Protein 5VIX (pdb70)

Solvent-accessible surface area: 8944 Å² total; per-residue (Å²): 229,131,99,97,8,76,0,52,2,72,28,145,138,50,58,77,27,45,7,94,1,68,7,58,22,47,0,105,57,0,15,45,60,0,72,120,119,85,56,28,49,42,108,56,0,24,0,37,47,84,67,81,46,8,7,58,65,35,27,0,57,89,42,122,6,124,140,103,20,58,0,101,3,22,85,81,166,85,79,50,34,34,0,47,0,76,14,128,127,48,101,44,0,30,7,55,16,56,58,105,23,47,0,73,60,0,24,45,60,0,69,88,40,42,56,33,53,46,134,57,11,112,0,28,45,91,74,125,76,2,84,88,51,137,30,0,57,87,42,104,0,109,65,116,20,62,0,86,1,41,77,205,183,128

Nearest PDB structures (foldseek):
  4ksl-assembly11_V  TM=4.947E-01  e=2.768E-26  Homo sapiens
  7eb9-assembly1_A  TM=5.056E-01  e=4.222E-26  Homo sapiens
  2y5b-assembly2_F  TM=5.139E-01  e=1.044E-25  Homo sapiens
  5h07-assembly1_A  TM=5.067E-01  e=6.776E-25  Homo sapiens
  5oe7-assembly1_B  TM=4.978E-01  e=1.034E-24  Homo sapiens

Sequence (154 aa):
HHHHMQQIFVKTLTTGGKKTITLEVESNDTIEENNVKSSSKIQDKEGIPPDQQRLIFAGKQLEEDGRTLSSDYNIQKESTLHLVVLRLLRGGMQIFVKTLLTGKTITLEVESNDTIENVKSSKIQDKEGIPPDQQRLIFAGKQLEDGRTLSDYNIQKESTLHLVLRLR

Foldseek 3Di:
DKDWAKEWEDEPPDDIDIDIDIQFDFLLVVLVVCCVVVVDDSVFKWKADPRATGDRGGGNVVVVNHHHYYIYIYTDDPDQAWEWEAEPVGDIDIDRDDQFAFPLVVLVRCCVHPVDHSVFKWKAAPRDTGDGPGGNVVVPNTGHHYIYIYGDDD

B-factor: mean 31.33, std 12.35, range [12.62, 86.72]

Secondary structure (DSSP, 8-state):
---EEEEEEEETTS-EEEEEEETT-BHHHHHHHHHHHH---GGGEEEEETTEEPPTTSBTGGGT--TT-EEEEEE--TT--EEEEEETTS-EEEEE--TT-BHHHHHHHHHHHH---GGGEEEEETTEE--TT-BGGGGT--TT-EEEEEE---

Structure (mmCIF, N/CA/C/O backbone):
data_5VIX
#
_entry.id   5VIX
#
_cell.length_a   34.020
_cell.length_b   67.710
_cell.length_c   35.830
_cell.angle_alpha   90.000
_cell.angle_beta   114.490
_cell.angle_gamma   90.000
#
_symmetry.space_group_name_H-M   'P 1 21 1'
#
loop_
_entity.id
_entity.type
_entity.pdbx_description
1 polymer Polyubiquitin
2 non-polymer 'NITRATE ION'
3 water water
#
loop_
_atom_site.group_PDB
_atom_site.id
_atom_site.type_symbol
_atom_site.label_atom_id
_atom_site.label_alt_id
_atom_site.label_comp_id
_atom_site.label_asym_id
_atom_site.label_entity_id
_atom_site.label_seq_id
_atom_site.pdbx_PDB_ins_code
_atom_site.Cartn_x
_atom_site.Cartn_y
_atom_site.Cartn_z
_atom_site.occupancy
_atom_site.B_iso_or_equiv
_atom_site.auth_seq_id
_atom_site.auth_comp_id
_atom_site.auth_asym_id
_atom_site.auth_atom_id
_atom_site.pdbx_PDB_model_num
ATOM 1 N N . HIS A 1 5 ? 17.307 -7.072 -4.321 1.00 71.29 -3 HIS A N 1
ATOM 2 C CA . HIS A 1 5 ? 16.612 -8.310 -3.985 1.00 67.54 -3 HIS A CA 1
ATOM 3 C C . HIS A 1 5 ? 15.486 -8.062 -2.983 1.00 61.19 -3 HIS A C 1
ATOM 4 O O . HIS A 1 5 ? 15.589 -7.189 -2.113 1.00 59.43 -3 HIS A O 1
ATOM 11 N N . HIS A 1 6 ? 14.413 -8.838 -3.116 1.00 51.80 -2 HIS A N 1
ATOM 12 C CA . HIS A 1 6 ? 13.290 -8.731 -2.199 1.00 48.71 -2 HIS A CA 1
ATOM 13 C C . HIS A 1 6 ? 13.690 -9.218 -0.816 1.00 41.49 -2 HIS A C 1
ATOM 14 O O . HIS A 1 6 ? 14.475 -10.157 -0.664 1.00 43.96 -2 HIS A O 1
ATOM 21 N N . HIS A 1 7 ? 13.124 -8.585 0.205 1.00 34.86 -1 HIS A N 1
ATOM 22 C CA . HIS A 1 7 ? 13.447 -8.972 1.567 1.00 37.48 -1 HIS A CA 1
ATOM 23 C C . HIS A 1 7 ? 12.234 -8.767 2.455 1.00 33.38 -1 HIS A C 1
ATOM 24 O O . HIS A 1 7 ? 11.327 -7.993 2.139 1.00 33.27 -1 HIS A O 1
ATOM 31 N N . HIS A 1 8 ? 12.232 -9.471 3.581 1.00 30.79 0 HIS A N 1
ATOM 32 C CA . HIS A 1 8 ? 11.164 -9.305 4.549 1.00 28.13 0 HIS A CA 1
ATOM 33 C C . HIS A 1 8 ? 11.391 -8.050 5.381 1.00 33.20 0 HIS A C 1
ATOM 34 O O . HIS A 1 8 ? 12.532 -7.653 5.646 1.00 38.07 0 HIS A O 1
ATOM 41 N N . MET A 1 9 ? 10.295 -7.425 5.806 1.00 29.01 1 MET A N 1
ATOM 42 C CA . MET A 1 9 ? 10.434 -6.321 6.747 1.00 28.75 1 MET A CA 1
ATOM 43 C C . MET A 1 9 ? 9.135 -6.116 7.512 1.00 24.11 1 MET A C 1
ATOM 44 O O . MET A 1 9 ? 8.076 -6.635 7.153 1.00 29.88 1 MET A O 1
ATOM 49 N N . GLN A 1 10 ? 9.250 -5.368 8.600 1.00 26.08 2 GLN A N 1
ATOM 50 C CA A GLN A 1 10 ? 8.129 -4.904 9.411 0.38 25.37 2 GLN A CA 1
ATOM 51 C CA B GLN A 1 10 ? 8.089 -4.926 9.351 0.62 23.97 2 GLN A CA 1
ATOM 52 C C . GLN A 1 10 ? 7.800 -3.470 9.027 1.00 24.98 2 GLN A C 1
ATOM 53 O O . GLN A 1 10 ? 8.709 -2.643 8.953 1.00 25.80 2 GLN A O 1
ATOM 64 N N . ILE A 1 11 ? 6.517 -3.161 8.827 1.00 22.00 3 ILE A N 1
ATOM 65 C CA . ILE A 1 11 ? 6.112 -1.770 8.663 1.00 18.37 3 ILE A CA 1
ATOM 66 C C . ILE A 1 11 ? 5.005 -1.464 9.650 1.00 18.28 3 ILE A C 1
ATOM 67 O O . ILE A 1 11 ? 4.374 -2.362 10.211 1.00 21.98 3 ILE A O 1
ATOM 72 N N . PHE A 1 12 ? 4.778 -0.172 9.860 1.00 17.41 4 PHE A N 1
ATOM 73 C CA . PHE A 1 12 ? 3.718 0.297 10.741 1.00 18.16 4 PHE A CA 1
ATOM 74 C C . PHE A 1 12 ? 2.614 0.947 9.927 1.00 20.24 4 PHE A C 1
ATOM 75 O O . PHE A 1 12 ? 2.870 1.609 8.919 1.00 16.89 4 PHE A O 1
ATOM 83 N N . VAL A 1 13 ? 1.380 0.766 10.380 1.00 19.00 5 VAL A N 1
ATOM 84 C CA . VAL A 1 13 ? 0.229 1.425 9.777 1.00 18.46 5 VAL A CA 1
ATOM 85 C C . VAL A 1 13 ? -0.507 2.128 10.895 1.00 22.34 5 VAL A C 1
ATOM 86 O O . VAL A 1 13 ? -0.835 1.499 11.909 1.00 26.56 5 VAL A O 1
ATOM 90 N N . LYS A 1 14 ? -0.725 3.432 10.742 1.00 19.60 6 LYS A N 1
ATOM 91 C CA . LYS A 1 14 ? -1.342 4.225 11.805 1.00 23.95 6 LYS A CA 1
ATOM 92 C C . LYS A 1 14 ? -2.625 4.870 11.306 1.00 20.90 6 LYS A C 1
ATOM 93 O O . LYS A 1 14 ? -2.617 5.580 10.293 1.00 22.70 6 LYS A O 1
ATOM 99 N N . THR A 1 15 ? -3.718 4.649 12.031 1.00 26.33 7 THR A N 1
ATOM 100 C CA . THR A 1 15 ? -4.950 5.379 11.764 1.00 24.50 7 THR A CA 1
ATOM 101 C C . THR A 1 15 ? -4.978 6.665 12.587 1.00 23.10 7 THR A C 1
ATOM 102 O O . THR A 1 15 ? -4.175 6.866 13.508 1.00 24.32 7 THR A O 1
ATOM 106 N N . LEU A 1 16 ? -5.914 7.554 12.245 1.00 25.02 8 LEU A N 1
ATOM 107 C CA . LEU A 1 16 ? -5.969 8.833 12.943 1.00 29.68 8 LEU A CA 1
ATOM 108 C C . LEU A 1 16 ? -6.443 8.683 14.382 1.00 34.74 8 LEU A C 1
ATOM 109 O O . LEU A 1 16 ? -6.092 9.516 15.225 1.00 55.16 8 LEU A O 1
ATOM 114 N N A THR A 1 17 ? -7.230 7.648 14.687 0.55 30.03 9 THR A N 1
ATOM 115 N N B THR A 1 17 ? -7.208 7.633 14.705 0.45 30.73 9 THR A N 1
ATOM 116 C CA A THR A 1 17 ? -7.772 7.509 16.035 0.55 33.61 9 THR A CA 1
ATOM 117 C CA B THR A 1 17 ? -7.595 7.408 16.096 0.45 34.72 9 THR A CA 1
ATOM 118 C C A THR A 1 17 ? -6.772 6.948 17.046 0.55 38.69 9 THR A C 1
ATOM 119 C C B THR A 1 17 ? -7.032 6.141 16.724 0.45 38.58 9 THR A C 1
ATOM 120 O O A THR A 1 17 ? -7.172 6.678 18.184 0.55 43.38 9 THR A O 1
ATOM 121 O O B THR A 1 17 ? -7.030 6.040 17.954 0.45 40.92 9 THR A O 1
ATOM 128 N N A GLY A 1 18 ? -5.505 6.760 16.680 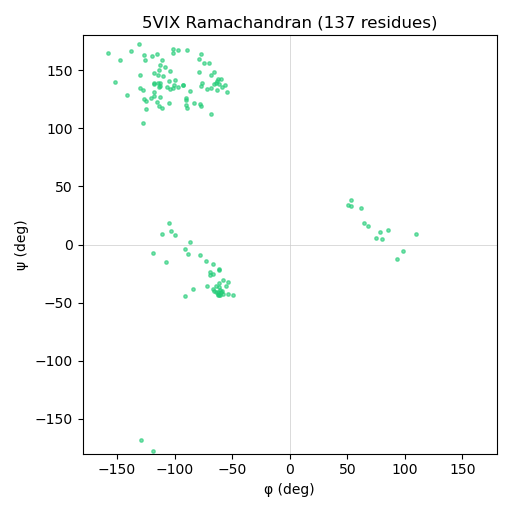0.55 36.23 10 GLY A N 1
ATOM 129 N N B GLY A 1 18 ? -6.565 5.175 15.932 0.45 37.01 10 GLY A N 1
ATOM 130 C CA A GLY A 1 18 ? -4.432 6.587 17.646 0.55 40.51 10 GLY A CA 1
ATOM 131 C CA B GLY A 1 18 ? -6.317 3.840 16.425 0.45 37.15 10 GLY A CA 1
ATOM 132 C C A GLY A 1 18 ? -3.681 5.271 17.587 0.55 35.60 10 GLY A C 1
ATOM 133 C C B GLY A 1 18 ? -4.866 3.577 16.792 0.45 36.52 10 GLY A C 1
ATOM 134 O O A GLY A 1 18 ? -2.615 5.160 18.211 0.55 41.69 10 GLY A O 1
ATOM 135 O 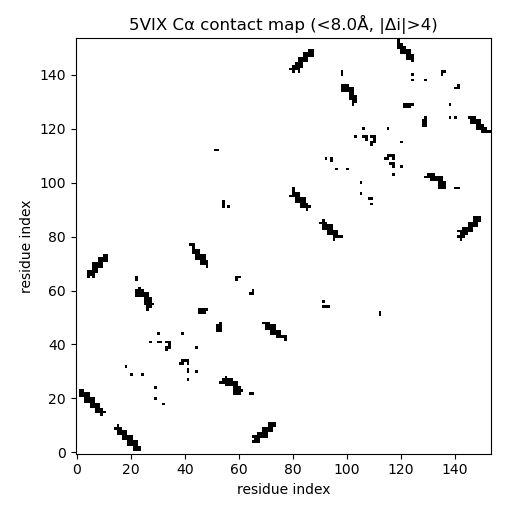O B GLY A 1 18 ? -3.969 4.393 16.594 0.45 29.10 10 GLY A O 1
ATOM 136 N N A LYS A 1 19 ? -4.182 4.267 16.872 0.55 33.01 11 LYS A N 1
ATOM 137 N N B LYS A 1 19 ? -4.653 2.391 17.355 0.45 35.92 11 LYS A N 1
ATOM 138 C CA A LYS A 1 19 ? -3.610 2.926 16.919 0.55 36.01 11 LYS A CA 1
ATOM 139 C CA B LYS A 1 19 ? -3.307 1.971 17.705 0.45 34.16 11 LYS A CA 1
ATOM 140 C C A LYS A 1 19 ? -2.490 2.776 15.895 0.55 32.03 11 LYS A C 1
ATOM 141 C C B LYS A 1 19 ? -2.519 1.656 16.440 0.45 33.60 11 LYS A C 1
ATOM 142 O O A LYS A 1 19 ? -2.669 3.130 14.724 0.55 33.91 11 LYS A O 1
ATOM 143 O O B LYS A 1 19 ? -3.001 0.940 15.555 0.45 36.89 11 LYS A O 1
ATOM 146 N N . THR A 1 20 ? -1.335 2.253 16.335 1.00 35.71 12 THR A N 1
ATOM 147 C CA . THR A 1 20 ? -0.284 1.820 15.415 1.00 29.49 12 THR A CA 1
ATOM 148 C C . THR A 1 20 ? -0.275 0.299 15.350 1.00 24.77 12 THR A C 1
ATOM 149 O O . THR A 1 20 ? -0.171 -0.367 16.380 1.00 32.93 12 THR A O 1
ATOM 153 N N . ILE A 1 21 ? -0.425 -0.273 14.149 1.00 24.94 13 ILE A N 1
ATOM 154 C CA . ILE A 1 21 ? -0.279 -1.718 14.039 1.00 30.73 13 ILE A CA 1
ATOM 155 C C . ILE A 1 21 ? 0.963 -2.040 13.226 1.00 27.35 13 ILE A C 1
ATOM 156 O O . ILE A 1 21 ? 1.438 -1.237 12.416 1.00 27.47 13 ILE A O 1
ATOM 161 N N . THR A 1 22 ? 1.505 -3.216 13.484 1.00 25.35 14 THR A N 1
ATOM 162 C CA . THR A 1 22 ? 2.685 -3.729 12.808 1.00 25.83 14 THR A CA 1
ATOM 163 C C . THR A 1 22 ? 2.230 -4.781 11.810 1.00 28.88 14 THR A C 1
ATOM 164 O O . THR A 1 22 ? 1.405 -5.638 12.144 1.00 32.39 14 THR A O 1
ATOM 168 N N . LEU A 1 23 ? 2.757 -4.709 10.592 1.00 22.01 15 LEU A N 1
ATOM 169 C CA . LEU A 1 23 ? 2.511 -5.707 9.566 1.00 25.44 15 LEU A CA 1
ATOM 170 C C . LEU A 1 23 ? 3.820 -6.371 9.170 1.00 23.71 15 LEU A C 1
ATOM 171 O O . LEU A 1 23 ? 4.848 -5.699 9.028 1.00 25.96 15 LEU A O 1
ATOM 176 N N . GLU A 1 24 ? 3.769 -7.687 8.974 1.00 23.79 16 GLU A N 1
ATOM 177 C CA . GLU A 1 24 ? 4.874 -8.429 8.381 1.00 27.15 16 GLU A CA 1
ATOM 178 C C . GLU A 1 24 ? 4.669 -8.464 6.872 1.00 28.46 16 GLU A C 1
ATOM 179 O O . GLU A 1 24 ? 3.651 -8.976 6.405 1.00 26.93 16 GLU A O 1
ATOM 185 N N . VAL A 1 25 ? 5.623 -7.922 6.109 1.00 21.87 17 VAL A N 1
ATOM 186 C CA . VAL A 1 25 ? 5.463 -7.762 4.664 1.00 22.29 17 VAL A CA 1
ATOM 187 C C . VAL A 1 25 ? 6.768 -8.151 3.975 1.00 25.66 17 VAL A C 1
ATOM 188 O O . VAL A 1 25 ? 7.814 -8.322 4.614 1.00 24.63 17 VAL A O 1
ATOM 192 N N . GLU A 1 26 ? 6.685 -8.326 2.664 1.00 26.93 18 GLU A N 1
ATOM 193 C CA . GLU A 1 26 ? 7.851 -8.433 1.801 1.00 27.57 18 GLU A CA 1
ATOM 194 C C . GLU A 1 26 ? 8.017 -7.118 1.048 1.00 27.52 18 GLU A C 1
ATOM 195 O O . GLU A 1 26 ? 7.035 -6.426 0.753 1.00 24.72 18 GLU A O 1
ATOM 201 N N . SER A 1 27 ? 9.266 -6.770 0.735 1.00 27.43 19 SER A N 1
ATOM 202 C CA . SER A 1 27 ? 9.511 -5.479 0.093 1.00 30.27 19 SER A CA 1
ATOM 203 C C . SER A 1 27 ? 8.813 -5.355 -1.257 1.00 31.42 19 SER A C 1
ATOM 204 O O . SER A 1 27 ? 8.582 -4.233 -1.719 1.00 35.73 19 SER A O 1
ATOM 207 N N . ASN A 1 28 ? 8.460 -6.468 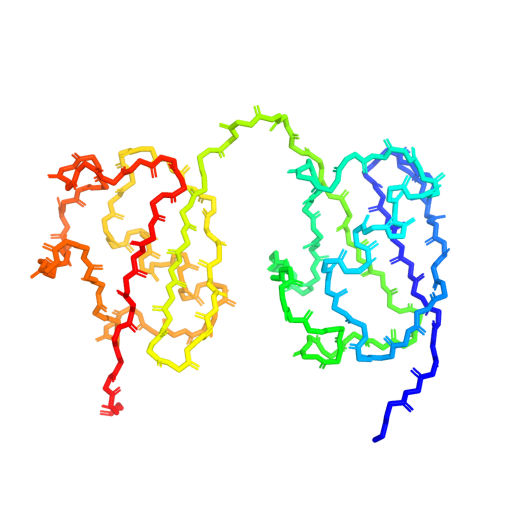-1.898 1.00 31.75 20 ASN A N 1
ATOM 208 C CA . ASN A 1 28 ? 7.789 -6.418 -3.187 1.00 30.02 20 ASN A CA 1
ATOM 209 C C . ASN A 1 28 ? 6.293 -6.697 -3.083 1.00 32.00 20 ASN A C 1
ATOM 210 O O . ASN A 1 28 ? 5.636 -6.883 -4.114 1.00 33.88 20 ASN A O 1
ATOM 215 N N . ASP A 1 29 ? 5.736 -6.717 -1.872 1.00 28.24 21 ASP A N 1
ATOM 216 C CA . ASP A 1 29 ? 4.285 -6.796 -1.739 1.00 27.87 21 ASP A CA 1
ATOM 217 C C . ASP A 1 29 ? 3.616 -5.581 -2.368 1.00 23.60 21 ASP A C 1
ATOM 218 O O . ASP A 1 29 ? 4.092 -4.452 -2.248 1.00 20.22 21 ASP A O 1
ATOM 223 N N . THR A 1 30 ? 2.475 -5.807 -3.002 1.00 24.79 22 THR A N 1
ATOM 224 C CA . THR A 1 30 ? 1.733 -4.678 -3.531 1.00 22.11 22 THR A CA 1
ATOM 225 C C . THR A 1 30 ? 0.948 -3.956 -2.438 1.00 17.12 22 THR A C 1
ATOM 226 O O . THR A 1 30 ? 0.626 -4.520 -1.392 1.00 21.02 22 THR A O 1
ATOM 230 N N . ILE A 1 31 ? 0.597 -2.700 -2.724 1.00 17.02 23 ILE A N 1
ATOM 231 C CA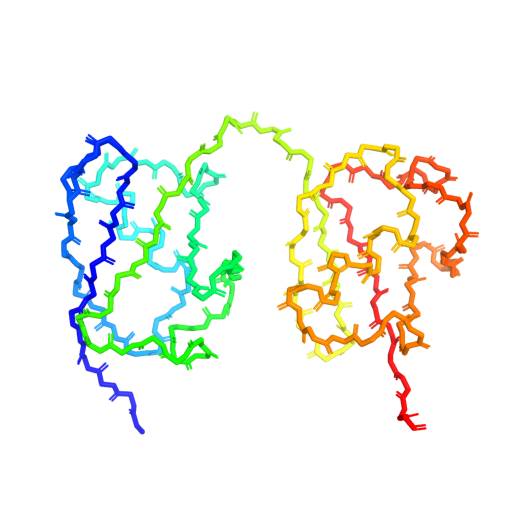 . ILE A 1 31 ? -0.274 -1.933 -1.829 1.00 15.08 23 ILE A CA 1
ATOM 232 C C . ILE A 1 31 ? -1.617 -2.648 -1.652 1.00 20.25 23 ILE A C 1
ATOM 233 O O . ILE A 1 31 ? -2.195 -2.676 -0.556 1.00 18.73 23 ILE A O 1
ATOM 238 N N . GLU A 1 32 ? -2.148 -3.215 -2.738 1.00 20.91 24 GLU A N 1
ATOM 239 C CA A GLU A 1 32 ? -3.356 -4.026 -2.629 0.46 24.62 24 GLU A CA 1
ATOM 240 C CA B GLU A 1 32 ? -3.354 -4.031 -2.635 0.54 24.65 24 GLU A CA 1
ATOM 241 C C . GLU A 1 32 ? -3.192 -5.132 -1.594 1.00 27.06 24 GLU A C 1
ATOM 242 O O . GLU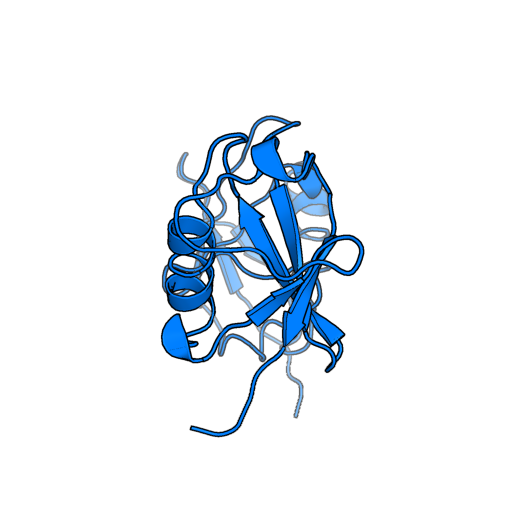 A 1 32 ? -4.092 -5.361 -0.774 1.00 23.85 24 GLU A O 1
ATOM 253 N N . ASN A 1 33 ? -2.041 -5.820 -1.590 1.00 21.56 25 ASN A N 1
ATOM 254 C CA A ASN A 1 33 ? -1.860 -6.881 -0.606 0.58 25.10 25 ASN A CA 1
ATOM 255 C CA B ASN A 1 33 ? -1.803 -6.876 -0.604 0.42 25.13 25 ASN A CA 1
ATOM 256 C C . ASN A 1 33 ? -1.775 -6.309 0.807 1.00 20.45 25 ASN A C 1
ATOM 257 O O . ASN A 1 33 ? -2.305 -6.912 1.746 1.00 25.01 25 ASN A O 1
ATOM 266 N N . VAL A 1 34 ? -1.136 -5.151 0.976 1.00 21.34 26 VAL A N 1
ATOM 267 C CA . VAL A 1 34 ? -1.086 -4.528 2.296 1.00 23.42 26 VAL A CA 1
ATOM 268 C C . VAL A 1 34 ? -2.493 -4.211 2.782 1.00 23.84 26 VAL A C 1
ATOM 269 O O . VAL A 1 34 ? -2.831 -4.454 3.947 1.00 21.33 26 VAL A O 1
ATOM 273 N N . LYS A 1 35 ? -3.343 -3.680 1.897 1.00 24.35 27 LYS A N 1
ATOM 274 C CA . LYS A 1 35 ? -4.728 -3.423 2.288 1.00 23.27 27 LYS A CA 1
ATOM 275 C C . LYS A 1 35 ? -5.448 -4.712 2.684 1.00 22.54 27 LYS A C 1
ATOM 276 O O . LYS A 1 35 ? -6.289 -4.710 3.591 1.00 24.70 27 LYS A O 1
ATOM 282 N N . SER A 1 36 ? -5.155 -5.823 2.006 1.00 22.67 28 SER A N 1
ATOM 283 C CA A SER A 1 36 ? -5.750 -7.093 2.398 0.53 26.42 28 SER A CA 1
ATOM 284 C CA B SER A 1 36 ? -5.751 -7.093 2.397 0.27 26.38 28 SER A CA 1
ATOM 285 C CA C SER A 1 36 ? -5.749 -7.096 2.396 0.20 26.34 28 SER A CA 1
ATOM 286 C C . SER A 1 36 ? -5.280 -7.515 3.782 1.00 23.83 28 SER A C 1
ATOM 287 O O . SER A 1 36 ? -6.060 -8.073 4.566 1.00 30.23 28 SER A O 1
ATOM 294 N N . LYS A 1 37 ? -4.008 -7.259 4.104 1.00 24.10 29 LYS A N 1
ATOM 295 C CA . LYS A 1 37 ? -3.520 -7.601 5.436 1.00 23.60 29 LYS A CA 1
ATOM 296 C C . LYS A 1 37 ? -4.207 -6.755 6.501 1.00 24.93 29 LYS A C 1
ATOM 297 O O . LYS A 1 37 ? -4.571 -7.265 7.572 1.00 29.92 29 LYS A O 1
ATOM 303 N N . ILE A 1 38 ? -4.405 -5.470 6.210 1.00 27.16 30 ILE A N 1
ATOM 304 C CA . ILE A 1 38 ? -5.121 -4.583 7.121 1.00 24.96 30 ILE A CA 1
ATOM 305 C C . ILE A 1 38 ? -6.558 -5.058 7.303 1.00 31.15 30 ILE A C 1
ATOM 306 O O . ILE A 1 38 ? -7.098 -5.038 8.415 1.00 28.49 30 ILE A O 1
ATOM 311 N N . GLN A 1 39 ? -7.206 -5.496 6.219 1.00 29.16 31 GLN A N 1
ATOM 312 C CA . GLN A 1 39 ? -8.547 -6.047 6.377 1.00 32.69 31 GLN A CA 1
ATOM 313 C C . GLN A 1 39 ? -8.538 -7.281 7.268 1.00 33.96 31 GLN A C 1
ATOM 314 O O . GLN A 1 39 ? -9.415 -7.444 8.124 1.00 35.52 31 GLN A O 1
ATOM 320 N N . ASP A 1 40 ? -7.565 -8.173 7.071 1.00 32.81 32 ASP A N 1
ATOM 321 C CA . ASP A 1 40 ? -7.514 -9.388 7.878 1.00 37.94 32 ASP A CA 1
ATOM 322 C C . ASP A 1 40 ? -7.340 -9.079 9.360 1.00 40.93 32 ASP A C 1
ATOM 323 O O . ASP A 1 40 ? -7.865 -9.805 10.210 1.00 42.50 32 ASP A O 1
ATOM 328 N N . LYS A 1 41 ? -6.624 -8.007 9.688 1.00 39.42 33 LYS A N 1
ATOM 329 C CA . LYS A 1 41 ? -6.277 -7.703 11.072 1.00 39.26 33 LYS A CA 1
ATOM 330 C C . LYS A 1 41 ? -7.321 -6.816 11.742 1.00 33.70 33 LYS A C 1
ATOM 331 O O . LYS A 1 41 ? -7.733 -7.080 12.877 1.00 37.14 33 LYS A O 1
ATOM 337 N N . GLU A 1 42 ? -7.773 -5.778 11.039 1.00 31.76 34 GLU A N 1
ATOM 338 C CA . GLU A 1 42 ? -8.655 -4.774 11.610 1.00 38.80 34 GLU A CA 1
ATOM 339 C C . GLU A 1 42 ? -10.085 -4.876 11.110 1.00 40.01 34 GLU A C 1
ATOM 340 O O . GLU A 1 42 ? -10.977 -4.279 11.724 1.00 43.75 34 GLU A O 1
ATOM 346 N N . GLY A 1 43 ? -10.328 -5.608 10.025 1.00 35.66 35 GLY A N 1
ATOM 347 C CA . GLY A 1 43 ? -11.679 -5.783 9.518 1.00 36.64 35 GLY A CA 1
ATOM 348 C C . GLY A 1 43 ? -12.151 -4.688 8.595 1.00 36.38 35 GLY A C 1
ATOM 349 O O . GLY A 1 43 ? -13.347 -4.633 8.282 1.00 41.46 35 GLY A O 1
ATOM 350 N N . ILE A 1 44 ? -11.250 -3.828 8.134 1.00 31.09 36 ILE A N 1
ATOM 351 C CA . ILE A 1 44 ? -11.603 -2.664 7.333 1.00 30.84 36 ILE A CA 1
ATOM 352 C C . ILE A 1 44 ? -11.581 -3.040 5.858 1.00 29.38 36 ILE A C 1
ATOM 353 O O . ILE A 1 44 ? -10.566 -3.545 5.360 1.00 31.71 36 ILE A O 1
ATOM 358 N N . PRO A 1 45 ? -12.666 -2.799 5.130 1.00 32.02 37 PRO A N 1
ATOM 359 C CA . PRO A 1 45 ? -12.709 -3.142 3.712 1.00 34.47 37 PRO A CA 1
ATOM 360 C C . PRO A 1 45 ? -11.678 -2.360 2.920 1.00 29.09 37 PRO A C 1
ATOM 361 O O . PRO A 1 45 ? -11.529 -1.138 3.091 1.00 28.02 37 PRO A O 1
ATOM 365 N N . PRO A 1 46 ? -10.920 -3.037 2.056 1.00 28.50 38 PRO A N 1
ATOM 366 C CA . PRO A 1 46 ? -9.912 -2.321 1.267 1.00 26.14 38 PRO A CA 1
ATOM 367 C C . PRO A 1 46 ? -10.465 -1.159 0.462 1.00 25.01 38 PRO A C 1
ATOM 368 O O . PRO A 1 46 ? -9.759 -0.148 0.332 1.00 26.78 38 PRO A O 1
ATOM 372 N N . ASP A 1 47 ? -11.690 -1.254 -0.085 1.00 29.41 39 ASP A N 1
ATOM 373 C CA . ASP A 1 47 ? -12.142 -0.127 -0.893 1.00 28.85 39 ASP A CA 1
ATOM 374 C C . ASP A 1 47 ? -12.347 1.135 -0.058 1.00 32.17 39 ASP A C 1
ATOM 375 O O . ASP A 1 47 ? -12.356 2.237 -0.620 1.00 32.03 39 ASP A O 1
ATOM 380 N N . GLN A 1 48 ? -12.436 1.011 1.271 1.00 32.05 40 GLN A N 1
ATOM 381 C CA . GLN A 1 48 ? -12.491 2.179 2.137 1.00 29.95 40 GLN A CA 1
ATOM 382 C C . GLN A 1 48 ? -11.124 2.695 2.571 1.00 27.56 40 GLN A C 1
ATOM 383 O O . GLN A 1 48 ? -11.062 3.775 3.160 1.00 24.31 40 GLN A O 1
ATOM 389 N N . GLN A 1 49 ? -10.041 1.984 2.280 1.00 19.44 41 GLN A N 1
ATOM 390 C CA . GLN A 1 49 ? -8.723 2.343 2.786 1.00 18.50 41 GLN A CA 1
ATOM 391 C C . GLN A 1 49 ? -7.974 3.228 1.798 1.00 20.34 41 GLN A C 1
ATOM 392 O O . GLN A 1 49 ? -7.957 2.953 0.597 1.00 22.29 41 GLN A O 1
ATOM 398 N N . ARG A 1 50 ? -7.322 4.262 2.314 1.00 17.91 42 ARG A N 1
ATOM 399 C CA . ARG A 1 50 ? -6.350 5.040 1.554 1.00 19.76 42 ARG A CA 1
ATOM 400 C C . ARG A 1 50 ? -5.072 5.014 2.360 1.00 20.02 42 ARG A C 1
ATOM 401 O O . ARG A 1 50 ? -5.079 5.403 3.527 1.00 17.59 42 ARG A O 1
ATOM 409 N N . LEU A 1 51 ? -3.993 4.550 1.751 1.00 14.81 43 LEU A N 1
ATOM 410 C CA . LEU A 1 51 ? -2.690 4.537 2.398 1.00 13.44 43 LEU A CA 1
ATOM 411 C C . LEU A 1 51 ? -1.865 5.697 1.868 1.00 15.55 43 LEU A C 1
ATOM 412 O O . LEU A 1 51 ? -1.840 5.941 0.659 1.00 17.02 43 LEU A O 1
ATOM 417 N N . ILE A 1 52 ? -1.201 6.419 2.777 1.00 15.38 44 ILE A N 1
ATOM 418 C CA . ILE A 1 52 ? -0.501 7.655 2.449 1.00 13.09 44 ILE A CA 1
ATOM 419 C C . ILE A 1 52 ? 0.935 7.547 2.958 1.00 14.11 44 ILE A C 1
ATOM 420 O O . ILE A 1 52 ? 1.177 7.111 4.094 1.00 19.01 44 ILE A O 1
ATOM 425 N N . PHE A 1 53 ? 1.889 7.910 2.101 1.00 14.22 45 PHE A N 1
ATOM 426 C CA . PHE A 1 53 ? 3.307 7.888 2.422 1.00 16.74 45 PHE A CA 1
ATOM 427 C C . PHE A 1 53 ? 3.962 8.962 1.579 1.00 18.05 45 PHE A C 1
ATOM 428 O O . PHE A 1 53 ? 3.612 9.125 0.404 1.00 17.25 45 PHE A O 1
ATOM 436 N N . ALA A 1 54 ? 4.916 9.682 2.170 1.00 15.11 46 ALA A N 1
ATOM 437 C CA . ALA A 1 54 ? 5.533 10.833 1.521 1.00 18.36 46 ALA A CA 1
ATOM 438 C C . ALA A 1 54 ? 4.480 11.798 0.991 1.00 19.64 46 ALA A C 1
ATOM 439 O O . ALA A 1 54 ? 4.663 12.449 -0.037 1.00 21.72 46 ALA A O 1
ATOM 441 N N . GLY A 1 55 ? 3.363 11.908 1.705 1.00 17.87 47 GLY A N 1
ATOM 442 C CA . GLY A 1 55 ? 2.305 12.831 1.351 1.00 18.64 47 GLY A CA 1
ATOM 443 C C . GLY A 1 55 ? 1.452 12.434 0.179 1.00 19.06 47 GLY A C 1
ATOM 444 O O . GLY A 1 55 ? 0.610 13.238 -0.217 1.00 21.91 47 GLY A O 1
ATOM 445 N N . LYS A 1 56 ? 1.638 11.235 -0.367 1.00 18.30 48 LYS A N 1
ATOM 446 C CA . LYS A 1 56 ? 0.924 10.790 -1.565 1.00 19.37 48 LYS A CA 1
ATOM 447 C C . LYS A 1 56 ? 0.068 9.571 -1.261 1.00 17.63 48 LYS A C 1
ATOM 448 O O . LYS A 1 56 ? 0.461 8.696 -0.501 1.00 18.37 48 LYS A O 1
ATOM 454 N N . GLN A 1 57 ? -1.073 9.453 -1.948 1.00 16.87 49 GLN A N 1
ATOM 455 C CA . GLN A 1 57 ? -1.841 8.216 -1.837 1.00 17.70 49 GLN A CA 1
ATOM 456 C C . GLN A 1 57 ? -1.162 7.136 -2.657 1.00 20.68 49 GLN A C 1
ATOM 457 O O . GLN A 1 57 ? -0.684 7.395 -3.773 1.00 24.85 49 GLN A O 1
ATOM 463 N N . LEU A 1 58 ? -1.115 5.929 -2.103 1.00 16.00 50 LEU A N 1
ATOM 464 C CA . LEU A 1 58 ? -0.352 4.831 -2.693 1.00 16.34 50 LEU A CA 1
ATOM 465 C C . LEU A 1 58 ? -1.248 3.998 -3.604 1.00 17.50 50 LEU A C 1
ATOM 466 O O . LEU A 1 58 ? -2.387 3.688 -3.254 1.00 17.57 50 LEU A O 1
ATOM 471 N N . GLU A 1 59 ? -0.702 3.626 -4.775 1.00 17.10 51 GLU A N 1
ATOM 472 C CA A GLU A 1 59 ? -1.474 2.937 -5.798 0.57 16.43 51 GLU A CA 1
ATOM 473 C CA B GLU A 1 59 ? -1.427 2.924 -5.836 0.43 17.52 51 GLU A CA 1
ATOM 474 C C . GLU A 1 59 ? -1.514 1.430 -5.549 1.00 17.36 51 GLU A C 1
ATOM 475 O O . GLU A 1 59 ? -0.480 0.781 -5.379 1.00 20.41 51 GLU A O 1
ATOM 486 N N . ASP A 1 60 ? -2.730 0.870 -5.594 1.00 17.00 52 ASP A N 1
ATOM 487 C CA . ASP A 1 60 ? -2.954 -0.540 -5.272 1.00 17.81 52 ASP A CA 1
ATOM 488 C C . ASP A 1 60 ? -2.010 -1.490 -5.997 1.00 21.38 52 ASP A C 1
ATOM 489 O O . ASP A 1 60 ? -1.553 -2.480 -5.418 1.00 23.24 52 ASP A O 1
ATOM 494 N N . GLY A 1 61 ? -1.785 -1.271 -7.286 1.00 22.03 53 GLY A N 1
ATOM 495 C CA . GLY A 1 61 ? -1.015 -2.237 -8.037 1.00 21.16 53 GLY A CA 1
ATOM 496 C C . GLY A 1 61 ? 0.488 -2.066 -7.999 1.00 20.88 53 GLY A C 1
ATOM 497 O O . GLY A 1 61 ? 1.193 -2.850 -8.640 1.00 26.55 53 GLY A O 1
ATOM 498 N N . ARG A 1 62 ? 1.002 -1.080 -7.262 1.00 20.60 54 ARG A N 1
ATOM 499 C CA . ARG A 1 62 ? 2.441 -0.894 -7.113 1.00 18.64 54 ARG A CA 1
ATOM 500 C C . ARG A 1 62 ? 2.909 -1.542 -5.817 1.00 21.08 54 ARG A C 1
ATOM 501 O O . ARG A 1 62 ? 2.106 -1.946 -4.983 1.00 20.52 54 ARG A O 1
ATOM 509 N N . THR A 1 63 ? 4.224 -1.674 -5.676 1.00 23.15 55 THR A N 1
ATOM 510 C CA . THR A 1 63 ? 4.796 -2.361 -4.523 1.00 20.11 55 THR A CA 1
ATOM 511 C C . THR A 1 63 ? 5.325 -1.374 -3.493 1.00 19.78 55 THR A C 1
ATOM 512 O O . THR A 1 63 ? 5.528 -0.187 -3.760 1.00 19.60 55 THR A O 1
ATOM 516 N N . LEU A 1 64 ? 5.569 -1.905 -2.290 1.00 19.57 56 LEU A N 1
ATOM 517 C CA . LEU A 1 64 ? 6.210 -1.101 -1.258 1.00 16.67 56 LEU A CA 1
ATOM 518 C C . LEU A 1 64 ? 7.565 -0.582 -1.728 1.00 19.40 56 LEU A C 1
ATOM 519 O O . LEU A 1 64 ? 7.913 0.585 -1.497 1.00 19.70 56 LEU A O 1
ATOM 524 N N . SER A 1 65 ? 8.353 -1.435 -2.384 1.00 22.32 57 SER A N 1
ATOM 525 C CA A SER A 1 65 ? 9.654 -0.996 -2.876 0.54 24.07 57 SER A CA 1
ATOM 526 C CA B SER A 1 65 ? 9.653 -0.992 -2.871 0.46 24.06 57 SER A CA 1
ATOM 527 C C . SER A 1 65 ? 9.521 0.098 -3.927 1.00 25.28 57 SER A C 1
ATOM 528 O O . SER A 1 65 ? 10.405 0.955 -4.043 1.00 24.00 57 SER A O 1
ATOM 533 N N . ASP A 1 66 ? 8.434 0.081 -4.712 1.00 20.92 58 ASP A N 1
ATOM 534 C CA . ASP A 1 66 ? 8.241 1.152 -5.685 1.00 23.46 58 ASP A CA 1
ATOM 535 C C . ASP A 1 66 ? 8.209 2.520 -5.018 1.00 23.25 58 ASP A C 1
ATOM 536 O O . ASP A 1 66 ? 8.587 3.524 -5.642 1.00 24.44 58 ASP A O 1
ATOM 541 N N . TYR A 1 67 ? 7.740 2.578 -3.773 1.00 19.92 59 TYR A N 1
ATOM 542 C CA . TYR A 1 67 ? 7.632 3.811 -3.002 1.00 16.87 59 TYR A CA 1
ATOM 543 C C . TYR A 1 67 ? 8.782 4.014 -2.014 1.00 20.18 59 TYR A C 1
ATOM 544 O O . TYR A 1 67 ? 8.726 4.957 -1.215 1.00 22.38 59 TYR A O 1
ATOM 553 N N . ASN A 1 68 ? 9.817 3.180 -2.073 1.00 19.03 60 ASN A N 1
ATOM 554 C CA . ASN A 1 68 ? 10.988 3.327 -1.204 1.00 22.68 60 ASN A CA 1
ATOM 555 C C . ASN A 1 68 ? 10.615 3.184 0.266 1.00 23.83 60 ASN A C 1
ATOM 556 O O . ASN A 1 68 ? 11.228 3.814 1.139 1.00 24.60 60 ASN A O 1
ATOM 561 N N . ILE A 1 69 ? 9.604 2.364 0.539 1.00 17.85 61 ILE A N 1
ATOM 562 C CA . ILE A 1 69 ? 9.142 2.118 1.903 1.00 18.47 61 ILE A CA 1
ATOM 563 C C . ILE A 1 69 ? 10.042 1.049 2.523 1.00 22.67 61 ILE A C 1
ATOM 564 O O . ILE A 1 69 ? 10.196 -0.047 1.978 1.00 23.99 61 ILE A O 1
ATOM 569 N N . GLN A 1 70 ? 10.686 1.373 3.642 1.00 19.98 62 GLN A N 1
ATOM 570 C CA . GLN A 1 70 ? 11.671 0.465 4.213 1.00 20.67 62 GLN A CA 1
ATOM 571 C C . GLN A 1 70 ? 11.250 0.024 5.618 1.00 19.04 62 GLN A C 1
ATOM 572 O O . GLN A 1 70 ? 10.190 0.383 6.132 1.00 18.57 62 GLN A O 1
ATOM 578 N N . LYS A 1 71 ? 12.110 -0.773 6.241 1.00 19.67 63 LYS A N 1
ATOM 579 C CA . LYS A 1 71 ? 11.758 -1.348 7.529 1.00 19.31 63 LYS A CA 1
ATOM 580 C C . LYS A 1 71 ? 11.459 -0.255 8.556 1.00 21.13 63 LYS A C 1
ATOM 581 O O . LYS A 1 71 ? 12.131 0.779 8.630 1.00 21.69 63 LYS A O 1
ATOM 587 N N . GLU A 1 72 ? 10.380 -0.471 9.306 1.00 19.06 64 GLU A N 1
ATOM 588 C CA . GLU A 1 72 ? 9.939 0.391 10.405 1.00 19.69 64 GLU A CA 1
ATOM 589 C C . GLU A 1 72 ? 9.526 1.787 9.943 1.00 19.24 64 GLU A C 1
ATOM 590 O O . GLU A 1 72 ? 9.445 2.718 10.765 1.00 20.71 64 GLU A O 1
ATOM 596 N N . SER A 1 73 ? 9.250 1.940 8.638 1.00 20.13 65 SER A N 1
ATOM 597 C CA . SER A 1 73 ? 8.471 3.054 8.106 1.00 17.23 65 SER A CA 1
ATOM 598 C C . SER A 1 73 ? 7.003 2.922 8.520 1.00 14.84 65 SER A C 1
ATOM 599 O O . SER A 1 73 ? 6.528 1.838 8.840 1.00 18.54 65 SER A O 1
ATOM 602 N N . THR A 1 74 ? 6.310 4.050 8.548 1.00 12.62 66 THR A N 1
ATOM 603 C CA . THR A 1 74 ? 4.910 4.101 8.920 1.00 12.66 66 THR A CA 1
ATOM 604 C C . THR A 1 74 ? 4.124 4.620 7.725 1.00 13.57 66 THR A C 1
ATOM 605 O O . THR A 1 74 ? 4.550 5.586 7.082 1.00 14.99 66 THR A O 1
ATOM 609 N N . LEU A 1 75 ? 2.967 4.003 7.468 1.00 13.86 67 LEU A N 1
ATOM 610 C CA . LEU A 1 75 ? 1.989 4.483 6.493 1.00 13.94 67 LEU A CA 1
ATOM 611 C C . LEU A 1 75 ? 0.809 5.066 7.252 1.00 16.90 67 LEU A C 1
ATOM 612 O O . LEU A 1 75 ? 0.354 4.471 8.239 1.00 17.39 67 LEU A O 1
ATOM 617 N N . HIS A 1 76 ? 0.317 6.239 6.818 1.00 15.80 68 HIS A N 1
ATOM 618 C CA . HIS A 1 76 ? -0.959 6.721 7.348 1.00 15.07 68 HIS A CA 1
ATOM 619 C C . HIS A 1 76 ? -2.092 5.951 6.683 1.00 17.10 68 HIS A C 1
ATOM 620 O O . HIS A 1 76 ? -2.101 5.742 5.471 1.00 18.88 68 HIS A O 1
ATOM 627 N N . LEU A 1 77 ? -3.057 5.537 7.477 1.00 17.46 69 LEU A N 1
ATOM 628 C CA . LEU A 1 77 ? -4.256 4.933 6.925 1.00 18.61 69 LEU A CA 1
ATOM 629 C C . LEU A 1 77 ? -5.396 5.898 7.171 1.00 22.16 69 LEU A C 1
ATOM 630 O O . LEU A 1 77 ? -5.743 6.179 8.322 1.00 23.65 69 LEU A O 1
ATOM 635 N N . VAL A 1 78 ? -6.003 6.389 6.092 1.00 20.08 70 VAL A N 1
ATOM 636 C CA A VAL A 1 78 ? -7.165 7.256 6.196 0.66 22.50 70 VAL A CA 1
ATOM 637 C CA B VAL A 1 78 ? -7.158 7.266 6.173 0.34 22.63 70 VAL A CA 1
ATOM 638 C C . VAL A 1 78 ? -8.331 6.530 5.547 1.00 22.26 70 VAL A C 1
ATOM 639 O O . VAL A 1 78 ? -8.159 5.813 4.561 1.00 21.68 70 VAL A O 1
ATOM 646 N N . LEU A 1 79 ? -9.503 6.663 6.141 1.00 24.10 71 LEU A N 1
ATOM 647 C CA . LEU A 1 79 ? -10.654 5.902 5.675 1.00 25.59 71 LEU A CA 1
ATOM 648 C C . LEU A 1 79 ? -11.711 6.814 5.067 1.00 26.92 71 LEU A C 1
ATOM 649 O O . LEU A 1 79 ? -11.989 7.897 5.589 1.00 30.77 71 LEU A O 1
ATOM 654 N N . ARG A 1 80 ? -12.291 6.364 3.957 1.00 26.63 72 ARG A N 1
ATOM 655 C CA . ARG A 1 80 ? -13.321 7.105 3.259 1.00 30.55 72 ARG A CA 1
ATOM 656 C C . ARG A 1 80 ? -14.630 6.343 3.320 1.00 29.61 72 ARG A C 1
ATOM 657 O O . ARG A 1 80 ? -14.653 5.113 3.316 1.00 30.23 72 ARG A O 1
ATOM 665 N N . LEU A 1 81 ? -15.723 7.089 3.383 1.00 30.90 73 LEU A N 1
ATOM 666 C CA A LEU A 1 81 ? -17.034 6.523 3.101 0.45 41.11 73 LEU A CA 1
ATOM 667 C CA B LEU A 1 81 ? -17.012 6.474 3.125 0.55 41.07 73 LEU A CA 1
ATOM 668 C C . LEU A 1 81 ? -17.036 5.890 1.716 1.00 43.06 73 LEU A C 1
ATOM 669 O O . LEU A 1 81 ? -16.295 6.312 0.819 1.00 38.62 73 LEU A O 1
ATOM 678 N N . ARG A 1 82 ? -17.867 4.870 1.537 1.00 44.86 74 ARG A N 1
ATOM 679 C CA . ARG A 1 82 ? -17.981 4.257 0.222 1.00 54.21 74 ARG A CA 1
ATOM 680 C C . ARG A 1 82 ? -18.639 5.243 -0.736 1.00 50.44 74 ARG A C 1
ATOM 681 O O . ARG A 1 82 ? -19.618 5.906 -0.381 1.00 53.07 74 ARG A O 1
ATOM 683 N N . GLY A 1 83 ? -18.075 5.372 -1.936 1.00 65.43 75 GLY A N 1
ATOM 684 C CA . GLY A 1 83 ? -18.704 6.129 -3.000 1.00 70.56 75 GLY A CA 1
ATOM 685 C C . GLY A 1 83 ? -18.063 7.449 -3.381 1.00 65.41 75 GLY A C 1
ATOM 686 O O . GLY A 1 83 ? -18.668 8.202 -4.155 1.00 62.41 75 GLY A O 1
ATOM 687 N N . GLY A 1 84 ? -16.878 7.766 -2.867 1.00 65.14 76 GLY A N 1
ATOM 688 C CA . GLY A 1 84 ? -16.182 8.956 -3.325 1.00 66.13 76 GLY A CA 1
ATOM 689 C C . GLY A 1 84 ? -15.784 8.818 -4.785 1.00 58.00 76 GLY A C 1
ATOM 690 O O . GLY A 1 84 ? -15.336 7.759 -5.231 1.00 54.07 76 GLY A O 1
ATOM 691 N N . MET A 1 85 ? -15.966 9.900 -5.543 1.00 48.64 77 MET A N 1
ATOM 692 C CA . MET A 1 85 ? -15.674 9.859 -6.972 1.00 42.24 77 MET A CA 1
ATOM 693 C C . MET A 1 85 ? -14.174 9.722 -7.201 1.00 36.02 77 MET A C 1
ATOM 694 O O . MET A 1 85 ? -13.394 10.624 -6.872 1.00 38.39 77 MET A O 1
ATOM 699 N N . GLN A 1 86 ? -13.763 8.575 -7.733 1.00 30.93 78 GLN A N 1
ATOM 700 C CA . GLN A 1 86 ? -12.409 8.369 -8.219 1.00 26.29 78 GLN A CA 1
ATOM 701 C C . GLN A 1 86 ? -12.454 8.175 -9.722 1.00 24.55 78 GLN A C 1
ATOM 702 O O . GLN A 1 86 ? -13.436 7.661 -10.264 1.00 27.91 78 GLN A O 1
ATOM 708 N N . ILE A 1 87 ? -11.381 8.586 -10.377 1.00 21.82 79 ILE A N 1
ATOM 709 C CA . ILE A 1 87 ? -11.148 8.202 -11.764 1.00 19.95 79 ILE A CA 1
ATOM 710 C C . ILE A 1 87 ? -9.774 7.557 -11.868 1.00 21.25 79 ILE A C 1
ATOM 711 O O . ILE A 1 87 ? -8.910 7.723 -10.997 1.00 21.18 79 ILE A O 1
ATOM 716 N N . PHE A 1 88 ? -9.589 6.774 -12.928 1.00 19.78 80 PHE A N 1
ATOM 717 C CA . PHE A 1 88 ? -8.346 6.053 -13.171 1.00 18.49 80 PHE A CA 1
ATOM 718 C C . PHE A 1 88 ? -7.688 6.614 -14.410 1.00 19.69 80 PHE A C 1
ATOM 719 O O . PHE A 1 88 ? -8.272 6.586 -15.489 1.00 21.60 80 PHE A O 1
ATOM 727 N N . VAL A 1 89 ? -6.491 7.135 -14.262 1.00 17.36 81 VAL A N 1
ATOM 728 C CA . VAL A 1 89 ? -5.741 7.658 -15.394 1.00 17.59 81 VAL A CA 1
ATOM 729 C C . VAL A 1 89 ? -4.655 6.643 -15.703 1.00 20.60 81 VAL A C 1
ATOM 730 O O . VAL A 1 89 ? -3.813 6.352 -14.846 1.00 20.19 81 VAL A O 1
ATOM 734 N N . LYS A 1 90 ? -4.633 6.122 -16.926 1.00 20.21 82 LYS A N 1
ATOM 735 C CA . LYS A 1 90 ? -3.677 5.087 -17.281 1.00 24.38 82 LYS A CA 1
ATOM 736 C C . LYS A 1 90 ? -2.750 5.567 -18.386 1.00 25.24 82 LYS A C 1
ATOM 737 O O . LYS A 1 90 ? -3.209 6.069 -19.409 1.00 21.17 82 LYS A O 1
ATOM 743 N N . THR A 1 91 ? -1.452 5.437 -18.165 1.00 22.46 83 THR A N 1
ATOM 744 C CA . THR A 1 91 ? -0.519 5.706 -19.234 1.00 24.08 83 THR A CA 1
ATOM 745 C C . THR A 1 91 ? -0.510 4.534 -20.198 1.00 31.05 83 THR A C 1
ATOM 746 O O . THR A 1 91 ? -0.970 3.433 -19.884 1.00 30.57 83 THR A O 1
ATOM 750 N N . LEU A 1 92 ? 0.031 4.776 -21.388 1.00 27.36 84 LEU A N 1
ATOM 751 C CA A LEU A 1 92 ? 0.171 3.698 -22.356 0.60 29.11 84 LEU A CA 1
ATOM 752 C CA B LEU A 1 92 ? 0.165 3.694 -22.352 0.40 32.02 84 LEU A CA 1
ATOM 753 C C . LEU A 1 92 ? 1.223 2.675 -21.946 1.00 37.54 84 LEU A C 1
ATOM 754 O O . LEU A 1 92 ? 1.284 1.599 -22.552 1.00 42.71 84 LEU A O 1
ATOM 763 N N . THR A 1 93 ? 2.051 2.978 -20.936 1.00 33.11 85 THR A N 1
ATOM 764 C CA . THR A 1 93 ? 2.958 1.987 -20.375 1.00 46.10 85 THR A CA 1
ATOM 765 C C . THR A 1 93 ? 2.246 1.021 -19.437 1.00 52.43 85 THR A C 1
ATOM 766 O O . THR A 1 93 ? 2.850 0.026 -19.022 1.00 68.57 85 THR A O 1
ATOM 770 N N . GLY A 1 94 ? 0.986 1.289 -19.097 1.00 42.16 86 GLY A N 1
ATOM 771 C CA . GLY A 1 94 ? 0.243 0.491 -18.145 1.00 45.66 86 GLY A CA 1
ATOM 772 C C . GLY A 1 94 ? 0.189 1.054 -16.743 1.00 40.98 86 GLY A C 1
ATOM 773 O O . GLY A 1 94 ? -0.500 0.482 -15.886 1.00 47.49 86 GLY A O 1
ATOM 774 N N . LYS A 1 95 ? 0.896 2.147 -16.479 1.00 32.35 87 LYS A N 1
ATOM 775 C CA . LYS A 1 95 ? 0.861 2.770 -15.161 1.00 29.20 87 LYS A CA 1
ATOM 776 C C . LYS A 1 95 ? -0.539 3.300 -14.843 1.00 33.66 87 LYS A C 1
ATOM 777 O O . LYS A 1 95 ? -1.212 3.874 -15.697 1.00 29.17 87 LYS A O 1
ATOM 783 N N . THR A 1 96 ? -0.987 3.116 -13.605 1.00 30.78 88 THR A N 1
ATOM 784 C CA . THR A 1 96 ? -2.305 3.585 -13.191 1.00 29.12 88 THR A CA 1
ATOM 785 C C . THR A 1 96 ? -2.161 4.704 -12.168 1.00 23.83 88 THR A C 1
ATOM 786 O O . THR A 1 96 ? -1.353 4.602 -11.236 1.00 25.62 88 THR A O 1
ATOM 790 N N . ILE A 1 97 ? -2.956 5.761 -12.335 1.00 22.23 89 ILE A N 1
ATOM 791 C CA . ILE A 1 97 ? -2.939 6.926 -11.448 1.00 23.91 89 ILE A CA 1
ATOM 792 C C . ILE A 1 97 ? -4.377 7.132 -11.005 1.00 26.90 89 ILE A C 1
ATOM 793 O O . ILE A 1 97 ? -5.214 7.592 -11.794 1.00 21.62 89 ILE A O 1
ATOM 798 N N . THR A 1 98 ? -4.679 6.765 -9.766 1.00 26.27 90 THR A N 1
ATOM 799 C CA . THR A 1 98 ? -6.027 6.890 -9.239 1.00 22.52 90 THR A CA 1
ATOM 800 C C . THR A 1 98 ? -6.173 8.252 -8.593 1.00 23.26 90 THR A C 1
ATOM 801 O O . THR A 1 98 ? -5.422 8.587 -7.668 1.00 29.12 90 THR A O 1
ATOM 805 N N . LEU A 1 99 ? -7.166 9.012 -9.028 1.00 24.79 91 LEU A N 1
ATOM 806 C CA . LEU A 1 99 ? -7.375 10.365 -8.533 1.00 26.78 91 LEU A CA 1
ATOM 807 C C . LEU A 1 99 ? -8.724 10.447 -7.847 1.00 24.67 91 LEU A C 1
ATOM 808 O O . LEU A 1 99 ? -9.721 9.950 -8.374 1.00 23.39 91 LEU A O 1
ATOM 813 N N . GLU A 1 100 ? -8.736 11.008 -6.638 1.00 25.68 92 GLU A N 1
ATOM 814 C CA . GLU A 1 100 ? -9.976 11.470 -6.024 1.00 27.64 92 GLU A CA 1
ATOM 815 C C . GLU A 1 100 ? -10.343 12.799 -6.682 1.00 30.73 92 GLU A C 1
ATOM 816 O O . GLU A 1 100 ? -9.543 13.738 -6.679 1.00 26.45 92 GLU A O 1
ATOM 822 N N . VAL A 1 101 ? -11.507 12.860 -7.337 1.00 26.29 93 VAL A N 1
ATOM 823 C CA . VAL A 1 101 ? -11.931 14.070 -8.020 1.00 23.68 93 VAL A CA 1
ATOM 824 C C . VAL A 1 101 ? -13.363 14.403 -7.630 1.00 25.86 93 VAL A C 1
ATOM 825 O O . VAL A 1 101 ? -14.034 13.662 -6.907 1.00 31.94 93 VAL A O 1
ATOM 829 N N . GLU A 1 102 ? -13.797 15.580 -8.069 1.00 27.66 94 GLU A N 1
ATOM 830 C CA . GLU A 1 102 ? -15.188 15.995 -8.019 1.00 34.14 94 GLU A CA 1
ATOM 831 C C . GLU A 1 102 ? -15.714 16.058 -9.445 1.00 26.54 94 GLU A C 1
ATOM 832 O O . GLU A 1 102 ? -14.954 16.152 -10.408 1.00 26.77 94 GLU A O 1
ATOM 834 N N . SER A 1 103 ? -17.035 15.984 -9.585 1.00 35.28 95 SER A N 1
ATOM 835 C CA . SER A 1 103 ? -17.571 15.821 -10.930 1.00 34.44 95 SER A CA 1
ATOM 836 C C . SER A 1 103 ? -17.387 17.062 -11.798 1.00 33.14 95 SER A C 1
ATOM 837 O O . SER A 1 103 ? -17.353 16.939 -13.028 1.00 31.96 95 SER A O 1
ATOM 840 N N . ASN A 1 104 ? -17.238 18.245 -11.203 1.00 31.84 96 ASN A N 1
ATOM 841 C CA . ASN A 1 104 ? -17.037 19.464 -11.972 1.00 32.31 96 ASN A CA 1
ATOM 842 C C . ASN A 1 104 ? -15.586 19.953 -11.937 1.00 26.34 96 ASN A C 1
ATOM 843 O O . ASN A 1 104 ? -15.323 21.115 -12.258 1.00 36.29 96 ASN A O 1
ATOM 848 N N . ASP A 1 105 ? -14.641 19.084 -11.583 1.00 28.34 97 ASP A N 1
ATOM 849 C CA . ASP A 1 105 ? -13.234 19.465 -11.605 1.00 29.71 97 ASP A CA 1
ATOM 850 C C . ASP A 1 105 ? -12.799 19.828 -13.017 1.00 26.44 97 ASP A C 1
ATOM 851 O O . ASP A 1 105 ? -13.158 19.149 -13.987 1.00 26.04 97 ASP A O 1
ATOM 856 N N . THR A 1 106 ? -12.011 20.894 -13.129 1.00 26.39 98 THR A N 1
ATOM 857 C CA . THR A 1 106 ? -11.493 21.304 -14.425 1.00 24.17 98 THR A CA 1
ATOM 858 C C . THR A 1 106 ? -10.382 20.363 -14.887 1.00 24.72 98 THR A C 1
ATOM 859 O O . THR A 1 106 ? -9.715 19.695 -14.097 1.00 23.08 98 THR A O 1
ATOM 863 N N . ILE A 1 107 ? -10.185 20.313 -16.202 1.00 20.08 99 ILE A N 1
ATOM 864 C CA . ILE A 1 107 ? -9.113 19.479 -16.730 1.00 19.95 99 ILE A CA 1
ATOM 865 C C . ILE A 1 107 ? -7.760 19.927 -16.178 1.00 22.14 99 ILE A C 1
ATOM 866 O O . ILE A 1 107 ? -6.907 19.098 -15.838 1.00 22.71 99 ILE A O 1
ATOM 871 N N . GLU A 1 108 ? -7.535 21.239 -16.085 1.00 21.82 100 GLU A N 1
ATOM 872 C CA . GLU A 1 108 ? -6.239 21.700 -15.610 1.00 25.05 100 GLU A CA 1
ATOM 873 C C . GLU A 1 108 ? -6.048 21.380 -14.131 1.00 27.23 100 GLU A C 1
ATOM 874 O O . GLU A 1 108 ? -4.910 21.195 -13.690 1.00 25.75 100 GLU A O 1
ATOM 880 N N . ASN A 1 109 ? -7.132 21.260 -13.357 1.00 25.16 101 ASN A N 1
ATOM 881 C CA . ASN A 1 109 ? -6.965 20.782 -11.986 1.00 27.38 101 ASN A CA 1
ATOM 882 C C . ASN A 1 109 ? -6.623 19.298 -11.973 1.00 24.23 101 ASN A C 1
ATOM 883 O O . ASN A 1 109 ? -5.830 18.839 -11.138 1.00 25.66 101 ASN A O 1
ATOM 888 N N . VAL A 1 110 ? -7.197 18.532 -12.899 1.00 21.25 102 VAL A N 1
ATOM 889 C CA . VAL A 1 110 ? -6.845 17.118 -12.982 1.00 20.39 102 VAL A CA 1
ATOM 890 C C . VAL A 1 110 ? -5.361 16.971 -13.312 1.00 22.82 102 VAL A C 1
ATOM 891 O O . VAL A 1 110 ? -4.645 16.156 -12.705 1.00 21.43 102 VAL A O 1
ATOM 895 N N . LYS A 1 111 ? -4.863 17.777 -14.257 1.00 20.80 103 LYS A N 1
ATOM 896 C CA . LYS A 1 111 ? -3.439 17.719 -14.567 1.00 18.88 103 LYS A CA 1
ATOM 897 C C . LYS A 1 111 ? -2.605 18.139 -13.371 1.00 21.30 103 LYS A C 1
ATOM 898 O O . LYS A 1 111 ? -1.504 17.617 -13.168 1.00 25.42 103 LYS A O 1
ATOM 904 N N . SER A 1 112 ? -3.092 19.112 -12.593 1.00 22.16 104 SER A N 1
ATOM 905 C CA A SER A 1 112 ? -2.353 19.536 -11.411 0.75 22.00 104 SER A CA 1
ATOM 906 C CA B SER A 1 112 ? -2.354 19.536 -11.408 0.25 22.79 104 SER A CA 1
ATOM 907 C C . SER A 1 112 ? -2.312 18.425 -10.368 1.00 20.71 104 SER A C 1
ATOM 908 O O . SER A 1 112 ? -1.302 18.263 -9.660 1.00 25.44 104 SER A O 1
ATOM 913 N N . LYS A 1 113 ? -3.394 17.655 -10.252 1.00 24.85 105 LYS A N 1
ATOM 914 C CA . LYS A 1 113 ? -3.395 16.515 -9.333 1.00 24.84 105 LYS A CA 1
ATOM 915 C C . LYS A 1 113 ? -2.424 15.443 -9.800 1.00 21.16 105 LYS A C 1
ATOM 916 O O . LYS A 1 113 ? -1.750 14.799 -8.986 1.00 23.41 105 LYS A O 1
ATOM 922 N N . ILE A 1 114 ? -2.340 15.231 -11.116 1.00 19.06 106 ILE A N 1
ATOM 923 C CA . ILE A 1 114 ? -1.379 14.268 -11.640 1.00 20.87 106 ILE A CA 1
ATOM 924 C C . ILE A 1 114 ? 0.047 14.716 -11.336 1.00 23.14 106 ILE A C 1
ATOM 925 O O . ILE A 1 114 ? 0.912 13.901 -10.986 1.00 25.68 106 ILE A O 1
ATOM 930 N N . GLN A 1 115 ? 0.321 16.015 -11.470 1.00 20.61 107 GLN A N 1
ATOM 931 C CA . GLN A 1 115 ? 1.647 16.516 -11.131 1.00 25.84 107 GLN A CA 1
ATOM 932 C C . GLN A 1 115 ? 1.954 16.299 -9.657 1.00 29.83 107 GLN A C 1
ATOM 933 O O . GLN A 1 115 ? 3.077 15.920 -9.300 1.00 32.21 107 GLN A O 1
ATOM 939 N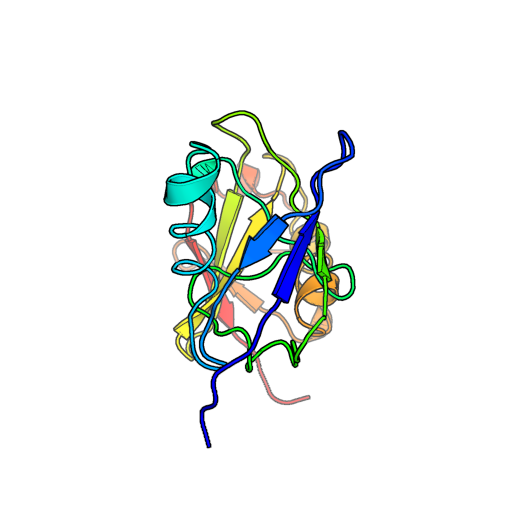 N . ASP A 1 116 ? 0.979 16.567 -8.782 1.00 29.66 108 ASP A N 1
ATOM 940 C CA . ASP A 1 116 ? 1.208 16.377 -7.350 1.00 26.52 108 ASP A CA 1
ATOM 941 C C . ASP A 1 116 ? 1.535 14.926 -7.047 1.00 25.27 108 ASP A C 1
ATOM 942 O O . ASP A 1 116 ? 2.380 14.633 -6.192 1.00 28.02 108 ASP A O 1
ATOM 947 N N . LYS A 1 117 ? 0.863 14.002 -7.726 1.00 27.09 109 LYS A N 1
ATOM 948 C CA . LYS A 1 117 ? 1.013 12.593 -7.396 1.00 27.09 109 LYS A CA 1
ATOM 949 C C . LYS A 1 117 ? 2.229 11.982 -8.080 1.00 28.87 109 LYS A C 1
ATOM 950 O O . LYS A 1 117 ? 2.949 11.185 -7.473 1.00 34.63 109 LYS A O 1
ATOM 956 N N . GLU A 1 118 ? 2.501 12.371 -9.328 1.00 26.48 110 GLU A N 1
ATOM 957 C CA . GLU A 1 118 ? 3.496 11.683 -10.135 1.00 24.86 110 GLU A CA 1
ATOM 958 C C . GLU A 1 118 ? 4.670 12.542 -10.575 1.00 34.19 110 GLU A C 1
ATOM 959 O O . GLU A 1 118 ? 5.614 11.999 -11.158 1.00 37.20 110 GLU A O 1
ATOM 965 N N . GLY A 1 119 ? 4.645 13.851 -10.332 1.00 30.48 111 GLY A N 1
ATOM 966 C CA . GLY A 1 119 ? 5.738 14.717 -10.726 1.00 36.24 111 GLY A CA 1
ATOM 967 C C . GLY A 1 119 ? 5.772 15.088 -12.188 1.00 34.50 111 GLY A C 1
ATOM 968 O O . GLY A 1 119 ? 6.767 15.663 -12.636 1.00 38.61 111 GLY A O 1
ATOM 969 N N . ILE A 1 120 ? 4.716 14.799 -12.938 1.00 30.03 112 ILE A N 1
ATOM 970 C CA . ILE A 1 120 ? 4.686 15.058 -14.378 1.00 36.63 112 ILE A CA 1
ATOM 971 C C . ILE A 1 120 ? 4.155 16.474 -14.586 1.00 30.00 112 ILE A C 1
ATOM 972 O O . ILE A 1 120 ? 2.991 16.739 -14.244 1.00 30.96 112 ILE A O 1
ATOM 977 N N . PRO A 1 121 ? 4.945 17.381 -15.159 1.00 34.95 113 PRO A N 1
ATOM 978 C CA . PRO A 1 121 ? 4.465 18.747 -15.409 1.00 34.19 113 PRO A CA 1
ATOM 979 C C . PRO A 1 121 ? 3.201 18.737 -16.248 1.00 35.07 113 PRO A C 1
ATOM 980 O O . PRO A 1 121 ? 3.103 17.976 -17.221 1.00 36.48 113 PRO A O 1
ATOM 984 N N . PRO A 1 122 ? 2.213 19.564 -15.893 1.00 33.64 114 PRO A N 1
ATOM 985 C CA . PRO A 1 122 ? 0.974 19.638 -16.680 1.00 32.29 114 PRO A CA 1
ATOM 986 C C . PRO A 1 122 ? 1.178 19.912 -18.156 1.00 34.18 114 PRO A C 1
ATOM 987 O O . PRO A 1 122 ? 0.380 19.436 -18.970 1.00 33.69 114 PRO A O 1
ATOM 991 N N . ASP A 1 123 ? 2.212 20.669 -18.536 1.00 40.65 115 ASP A N 1
ATOM 992 C CA . ASP A 1 123 ? 2.406 20.965 -19.953 1.00 39.88 115 ASP A CA 1
ATOM 993 C C . ASP A 1 123 ? 2.900 19.760 -20.743 1.00 43.93 115 ASP A C 1
ATOM 994 O O . ASP A 1 123 ? 2.851 19.788 -21.980 1.00 47.12 115 ASP A O 1
ATOM 999 N N . GLN A 1 124 ? 3.365 18.712 -20.068 1.00 43.49 116 GLN A N 1
ATOM 1000 C CA . GLN A 1 124 ? 3.756 17.468 -20.715 1.00 43.12 116 GLN A CA 1
ATOM 1001 C C . GLN A 1 124 ? 2.617 16.458 -20.804 1.00 39.58 116 GLN A C 1
ATOM 1002 O O . GLN A 1 124 ? 2.803 15.386 -21.393 1.00 32.85 116 GLN A O 1
ATOM 1008 N N . GLN A 1 125 ? 1.453 16.762 -20.236 1.00 32.26 117 GLN A N 1
ATOM 1009 C CA . GLN A 1 125 ? 0.352 15.811 -20.163 1.00 27.18 117 GLN A CA 1
ATOM 1010 C C . GLN A 1 125 ? -0.641 16.028 -21.294 1.00 27.31 117 GLN A C 1
ATOM 1011 O O . GLN A 1 125 ? -1.039 17.160 -21.566 1.00 32.10 117 GLN A O 1
ATOM 1017 N N . ARG A 1 126 ? -1.066 14.934 -21.917 1.00 24.71 118 ARG A N 1
ATOM 1018 C CA . ARG A 1 126 ? -2.212 14.942 -22.828 1.00 23.96 118 ARG A CA 1
ATOM 1019 C C . ARG A 1 126 ? -3.194 13.901 -22.325 1.00 21.54 118 ARG A C 1
ATOM 1020 O O . ARG A 1 126 ? -2.862 12.714 -22.262 1.00 25.90 118 ARG A O 1
ATOM 1028 N N . LEU A 1 127 ? -4.393 14.348 -21.932 1.00 19.25 119 LEU A N 1
ATOM 1029 C CA . LEU A 1 127 ? -5.443 13.475 -21.421 1.00 17.14 119 LEU A CA 1
ATOM 1030 C C . LEU A 1 127 ? -6.462 13.203 -22.511 1.00 16.07 119 LEU A C 1
ATOM 1031 O O . LEU A 1 127 ? -6.869 14.115 -23.239 1.00 20.05 119 LEU A O 1
ATOM 1036 N N . ILE A 1 128 ? -6.874 11.944 -22.605 1.00 15.22 120 ILE A N 1
ATOM 1037 C CA . ILE A 1 128 ? -7.768 11.487 -23.662 1.00 16.46 120 ILE A CA 1
ATOM 1038 C C . ILE A 1 128 ? -8.912 10.717 -23.017 1.00 17.12 120 ILE A C 1
ATOM 1039 O O . ILE A 1 128 ? -8.679 9.835 -22.189 1.00 18.04 120 ILE A O 1
ATOM 1044 N N . PHE A 1 129 ? -10.147 10.984 -23.446 1.00 15.16 121 PHE A N 1
ATOM 1045 C CA . PHE A 1 129 ? -11.270 10.175 -23.003 1.00 15.34 121 PHE A CA 1
ATOM 1046 C C . PHE A 1 129 ? -12.189 10.003 -24.198 1.00 15.81 121 PHE A C 1
ATOM 1047 O O . PHE A 1 129 ? -12.567 11.002 -24.820 1.00 19.40 121 PHE A O 1
ATOM 1055 N N . ALA A 1 130 ? -12.561 8.758 -24.503 1.00 14.85 122 ALA A N 1
ATOM 1056 C CA . ALA A 1 130 ? -13.479 8.476 -25.617 1.00 14.73 122 ALA A CA 1
ATOM 1057 C C . ALA A 1 130 ? -12.975 9.112 -26.900 1.00 19.40 122 ALA A C 1
ATOM 1058 O O . ALA A 1 130 ? -13.755 9.637 -27.698 1.00 18.13 122 ALA A O 1
ATOM 1060 N N . GLY A 1 131 ? -11.653 9.071 -27.087 1.00 18.18 123 GLY A N 1
ATOM 1061 C CA . GLY A 1 131 ? -11.053 9.499 -28.340 1.00 20.50 123 GLY A CA 1
ATOM 1062 C C . GLY A 1 131 ? -10.901 10.996 -28.507 1.00 17.95 123 GLY A C 1
ATOM 1063 O O . GLY A 1 131 ? -10.488 11.431 -29.601 1.00 21.67 123 GLY A O 1
ATOM 1064 N N . LYS A 1 132 ? -11.225 11.787 -27.481 1.00 17.88 124 LYS A N 1
ATOM 1065 C CA . LYS A 1 132 ? -11.104 13.241 -27.500 1.00 21.17 124 LYS A CA 1
ATOM 1066 C C . LYS A 1 132 ? -10.033 13.693 -26.522 1.00 19.80 124 LYS A C 1
ATOM 1067 O O . LYS A 1 132 ? -10.024 13.261 -25.367 1.00 17.48 124 LYS A O 1
ATOM 1073 N N . GLN A 1 133 ? -9.189 14.615 -26.960 1.00 20.32 125 GLN A N 1
ATOM 1074 C CA . GLN A 1 133 ? -8.264 15.259 -26.030 1.00 18.34 125 GLN A CA 1
ATOM 1075 C C . GLN A 1 133 ? -9.022 16.207 -25.115 1.00 24.61 125 GLN A C 1
ATOM 1076 O O . GLN A 1 133 ? -9.862 16.992 -25.569 1.00 24.43 125 GLN A O 1
ATOM 1082 N N . LEU A 1 134 ? -8.731 16.140 -23.816 1.00 19.08 126 LEU A N 1
ATOM 1083 C CA . LEU A 1 134 ? -9.438 16.950 -22.843 1.00 19.37 126 LEU A CA 1
ATOM 1084 C C . LEU A 1 134 ? -8.757 18.311 -22.745 1.00 23.69 126 LEU A C 1
ATOM 1085 O O . LEU A 1 134 ? -7.527 18.396 -22.620 1.00 25.99 126 LEU A O 1
ATOM 1090 N N . GLU A 1 135 ? -9.556 19.374 -22.799 1.00 25.08 127 GLU A N 1
ATOM 1091 C CA . GLU A 1 135 ? -9.039 20.724 -22.963 1.00 24.10 127 GLU A CA 1
ATOM 1092 C C . GLU A 1 135 ? -9.102 21.516 -21.660 1.00 24.70 127 GLU A C 1
ATOM 1093 O O . GLU A 1 135 ? -10.075 21.424 -20.906 1.00 25.50 127 GLU A O 1
ATOM 1099 N N . ASP A 1 136 ? -8.065 22.311 -21.414 1.00 26.90 128 ASP A N 1
ATOM 1100 C CA . ASP A 1 136 ? -8.092 23.214 -20.273 1.00 28.46 128 ASP A CA 1
ATOM 1101 C C . ASP A 1 136 ? -9.272 24.172 -20.394 1.00 30.92 128 ASP A C 1
ATOM 1102 O O . ASP A 1 136 ? -9.619 24.621 -21.490 1.00 36.91 128 ASP A O 1
ATOM 1107 N N . GLY A 1 137 ? -9.897 24.485 -19.258 1.00 32.84 129 GLY A N 1
ATOM 1108 C CA . GLY A 1 137 ? -11.081 25.317 -19.231 1.00 36.08 129 GLY A CA 1
ATOM 1109 C C . GLY A 1 137 ? -12.391 24.555 -19.275 1.00 33.74 129 GLY A C 1
ATOM 1110 O O . GLY A 1 137 ? -13.448 25.155 -19.031 1.00 43.19 129 GLY A O 1
ATOM 1111 N N . ARG A 1 138 ? -12.360 23.266 -19.589 1.00 29.29 130 ARG A N 1
ATOM 1112 C CA . ARG A 1 138 ? -13.518 22.391 -19.497 1.00 27.33 130 ARG A CA 1
ATOM 1113 C C . ARG A 1 138 ? -13.440 21.550 -18.226 1.00 30.42 130 ARG A C 1
ATOM 1114 O O . ARG A 1 138 ? -12.421 21.522 -17.532 1.00 30.81 130 ARG A O 1
ATOM 1122 N N . THR A 1 139 ? -14.551 20.887 -17.906 1.00 28.05 131 THR A N 1
ATOM 1123 C CA . THR A 1 139 ? -14.678 20.094 -16.692 1.00 25.52 131 THR A CA 1
ATOM 1124 C C . THR A 1 139 ? -14.850 18.621 -17.035 1.00 22.58 131 THR A C 1
ATOM 1125 O O . THR A 1 139 ? -15.193 18.254 -18.165 1.00 24.11 131 THR A O 1
ATOM 1129 N N . LEU A 1 140 ? -14.642 17.767 -16.032 1.00 27.05 132 LEU A N 1
ATOM 1130 C CA . LEU A 1 140 ? -14.921 16.345 -16.217 1.00 22.72 132 LEU A CA 1
ATOM 1131 C C . LEU A 1 140 ? -16.350 16.108 -16.713 1.00 21.94 132 LEU A C 1
ATOM 1132 O O . LEU A 1 140 ? -16.567 15.294 -17.615 1.00 22.79 132 LEU A O 1
ATOM 1137 N N . SER A 1 141 ? -17.331 16.819 -16.147 1.00 25.15 133 SER A N 1
ATOM 1138 C CA . SER A 1 141 ? -18.720 16.613 -16.548 1.00 28.76 133 SER A CA 1
ATOM 1139 C C . SER A 1 141 ? -18.961 17.044 -17.989 1.00 30.11 133 SER A C 1
ATOM 1140 O O . SER A 1 141 ? -19.879 16.523 -18.644 1.00 31.21 133 SER A O 1
ATOM 1143 N N . ASP A 1 142 ? -18.156 17.975 -18.511 1.00 32.29 134 ASP A N 1
ATOM 1144 C CA . ASP A 1 142 ? -18.284 18.354 -19.919 1.00 29.99 134 ASP A CA 1
ATOM 1145 C C . ASP A 1 142 ? -18.030 17.178 -20.856 1.00 32.18 134 ASP A C 1
ATOM 1146 O O . ASP A 1 142 ? -18.489 17.206 -22.006 1.00 31.91 134 ASP A O 1
ATOM 1151 N N . TYR A 1 143 ? -17.327 16.147 -20.384 1.00 23.90 135 TYR A N 1
ATOM 1152 C CA . TYR A 1 143 ? -16.981 14.966 -21.164 1.00 22.19 135 TYR A CA 1
ATOM 1153 C C . TYR A 1 143 ? -17.722 13.714 -20.692 1.00 23.43 135 TYR A C 1
ATOM 1154 O O . TYR A 1 143 ? -17.399 12.606 -21.135 1.00 26.05 135 TYR A O 1
ATOM 1163 N N . ASN A 1 144 ? -18.700 13.864 -19.794 1.00 24.15 136 ASN A N 1
ATOM 1164 C CA . ASN A 1 144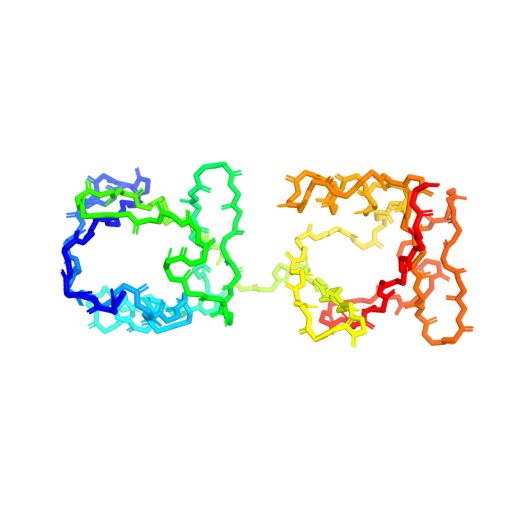 ? -19.415 12.745 -19.160 1.00 26.20 136 ASN A CA 1
ATOM 1165 C C . ASN A 1 144 ? -18.450 11.757 -18.516 1.00 28.53 136 ASN A C 1
ATOM 1166 O O . ASN A 1 144 ? -18.705 10.550 -18.440 1.00 30.79 136 ASN A O 1
ATOM 1171 N N . ILE A 1 145 ? -17.335 12.272 -18.010 1.00 2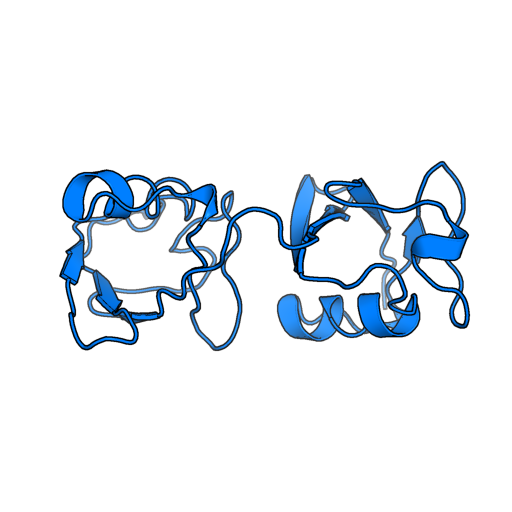0.36 137 ILE A N 1
ATOM 1172 C CA . ILE A 1 145 ? -16.463 11.479 -17.157 1.00 22.08 137 ILE A CA 1
ATOM 1173 C C . ILE A 1 145 ? -17.089 11.413 -15.772 1.00 29.93 137 ILE A C 1
ATOM 1174 O O . ILE A 1 145 ? -17.314 12.447 -15.133 1.00 32.45 137 ILE A O 1
ATOM 1179 N N . GLN A 1 146 ? -17.365 10.198 -15.302 1.00 25.59 138 GLN A N 1
ATOM 1180 C CA . GLN A 1 146 ? -18.002 10.028 -14.004 1.00 24.07 138 GLN A CA 1
ATOM 1181 C C . GLN A 1 146 ? -17.221 9.036 -13.150 1.00 28.09 138 GLN A C 1
ATOM 1182 O O . GLN A 1 146 ? -16.076 8.693 -13.472 1.00 26.21 138 GLN A O 1
ATOM 1188 N N . LYS A 1 147 ? -17.814 8.600 -12.047 1.00 30.33 139 LYS A N 1
ATOM 1189 C CA . LYS A 1 147 ? -17.142 7.686 -11.136 1.00 28.36 139 LYS A CA 1
ATOM 1190 C C . LYS A 1 147 ? -16.645 6.439 -11.863 1.00 33.88 139 LYS A C 1
ATOM 1191 O O . LYS A 1 147 ? -17.386 5.798 -12.619 1.00 29.26 139 LYS A O 1
ATOM 1193 N N . GLU A 1 148 ? -15.373 6.115 -11.620 1.00 27.68 140 GLU A N 1
ATOM 1194 C CA . GLU A 1 148 ? -14.661 4.952 -12.136 1.00 26.69 140 GLU A CA 1
ATOM 1195 C C . GLU A 1 148 ? -14.427 5.023 -13.641 1.00 23.16 140 GLU A C 1
ATOM 1196 O O . GLU A 1 148 ? -14.077 4.012 -14.256 1.00 25.42 140 GLU A O 1
ATOM 1202 N N . SER A 1 149 ? -14.567 6.198 -14.251 1.00 20.88 141 SER A N 1
ATOM 1203 C CA . SER A 1 149 ? -14.140 6.358 -15.639 1.00 18.42 141 SER A CA 1
ATOM 1204 C C . SER A 1 149 ? -12.624 6.199 -15.739 1.00 17.97 141 SER A C 1
ATOM 1205 O O . SER A 1 149 ? -11.884 6.506 -14.798 1.00 18.10 141 SER A O 1
ATOM 1208 N N . THR A 1 150 ? -12.159 5.680 -16.874 1.00 17.08 142 THR A N 1
ATOM 1209 C CA . THR A 1 150 ? -10.737 5.498 -17.147 1.00 16.29 142 THR A CA 1
ATOM 1210 C C . THR A 1 150 ? -10.352 6.454 -18.265 1.00 17.03 142 THR A C 1
ATOM 1211 O O . THR A 1 150 ? -11.004 6.480 -19.316 1.00 18.08 142 THR A O 1
ATOM 1215 N N . LEU A 1 151 ? -9.322 7.249 -18.022 1.00 16.44 143 LEU A N 1
ATOM 1216 C CA . LEU A 1 151 ? -8.742 8.181 -18.973 1.00 16.56 143 LEU A CA 1
ATOM 1217 C C . LEU A 1 151 ? -7.393 7.658 -19.432 1.00 19.84 143 LEU A C 1
ATOM 1218 O O . LEU A 1 151 ? -6.708 6.945 -18.706 1.00 17.28 143 LEU A O 1
ATOM 1223 N N . HIS A 1 152 ? -6.982 8.031 -20.637 1.00 16.93 144 HIS A N 1
ATOM 1224 C CA . HIS A 1 152 ? -5.603 7.782 -21.036 1.00 17.83 144 HIS A CA 1
ATOM 1225 C C . HIS A 1 152 ? -4.728 9.021 -20.906 1.00 17.10 144 HIS A C 1
ATOM 1226 O O . HIS A 1 152 ? -5.159 10.145 -21.181 1.00 17.67 144 HIS A O 1
ATOM 1233 N N . LEU A 1 153 ? -3.483 8.809 -20.461 1.00 17.61 145 LEU A N 1
ATOM 1234 C CA . LEU A 1 153 ? -2.503 9.877 -20.371 1.00 17.68 145 LEU A CA 1
ATOM 1235 C C . LEU A 1 153 ? -1.369 9.571 -21.339 1.00 22.18 145 LEU A C 1
ATOM 1236 O O . LEU A 1 153 ? -0.752 8.499 -21.253 1.00 22.92 145 LEU A O 1
ATOM 1241 N N . VAL A 1 154 ? -1.113 10.503 -22.255 1.00 22.03 146 VAL A N 1
ATOM 1242 C CA . VAL A 1 154 ? -0.090 10.368 -23.287 1.00 21.76 146 VAL A CA 1
ATOM 1243 C C . VAL A 1 154 ? 0.978 11.415 -23.013 1.00 26.14 146 VAL A C 1
ATOM 1244 O O . VAL A 1 154 ? 0.665 12.564 -22.677 1.00 26.70 146 VAL A O 1
ATOM 1248 N N . LEU A 1 155 ? 2.245 11.027 -23.170 1.00 26.82 147 LEU A N 1
ATOM 1249 C CA . LEU A 1 155 ? 3.359 11.894 -22.821 1.00 28.49 147 LEU A CA 1
ATOM 1250 C C . LEU A 1 155 ? 4.350 11.954 -23.974 1.00 25.19 147 LEU A C 1
ATOM 1251 O O . LEU A 1 155 ? 4.565 10.963 -24.677 1.00 32.37 147 LEU A O 1
ATOM 1256 N N . ARG A 1 156 ? 4.969 13.119 -24.148 1.00 28.25 148 ARG A N 1
ATOM 1257 C CA . ARG A 1 156 ? 6.024 13.299 -25.136 1.00 29.91 148 ARG A CA 1
ATOM 1258 C C . ARG A 1 156 ? 7.304 13.709 -24.419 1.00 30.90 148 ARG A C 1
ATOM 1259 O O . ARG A 1 156 ? 7.270 14.122 -23.258 1.00 34.66 148 ARG A O 1
ATOM 1267 N N . LEU A 1 157 ? 8.429 13.560 -25.118 1.00 31.92 149 LEU A N 1
ATOM 1268 C CA . LEU A 1 157 ? 9.716 13.972 -24.566 1.00 36.26 149 LEU A CA 1
ATOM 1269 C C . LEU A 1 157 ? 9.735 15.477 -24.320 1.00 51.79 149 LEU A C 1
ATOM 1270 O O . LEU A 1 157 ? 9.206 16.260 -25.115 1.00 56.28 149 LEU A O 1
ATOM 1275 N N . ARG A 1 158 ? 10.347 15.881 -23.209 1.00 56.64 150 ARG A N 1
ATOM 1276 C CA . ARG A 1 158 ? 10.479 17.298 -22.879 1.00 71.65 150 ARG A CA 1
ATOM 1277 C C . ARG A 1 158 ? 11.414 18.000 -23.860 1.00 82.54 150 ARG A C 1
ATOM 1278 O O . ARG A 1 158 ? 10.965 18.653 -24.804 1.00 86.72 150 ARG A O 1
#

Radius of gyration: 16.84 Å; Cα contacts (8 Å, |Δi|>4): 293; chains: 1; bounding box: 36×35×46 Å

InterPro domains:
  IPR000626 Ubiquitin-like domain [PF00240] (3-74)
  IPR000626 Ubiquitin-like domain [PF00240] (79-150)
  IPR000626 Ubiquitin-like domain [PF00240] (155-226)
  IPR000626 Ubiquitin-like domain [PF00240] (231-302)
  IPR000626 Ubiquitin-like domain [PS50053] (1-76)
  IPR000626 Ubiquitin-like domain [PS50053] (77-152)
  IPR000626 Ubiquitin-like domain [PS50053] (153-228)
  IPR000626 Ubiquitin-like domain [PS50053] (229-304)
  IPR000626 Ubiquitin-like domain [SM00213] (1-72)
  IPR000626 Ubiquitin-like domain [SM00213] (77-148)
  IPR000626 Ubiquitin-like domain [SM00213] (153-224)
  IPR000626 Ubiquitin-like domain [SM00213] (229-300)
  IPR019954 Ubiquitin conserved site [PS00299] (27-52)
  IPR019954 Ubiquitin conserved site [PS00299] (103-128)
  IPR019954 Ubiquitin conserved site [PS00299] (179-204)
  IPR019954 Ubiquitin conserved site [PS00299] (255-280)
  IPR019956 Ubiquitin domain [PR00348] (11-31)
  IPR019956 Ubiquitin domain [PR00348] (32-52)
  IPR019956 Ubiquitin domain [PR00348] (53-74)
  IPR029071 Ubiquitin-like domain superfamily [SSF54236] (1-76)

Organism: Naegleria gruberi (NCBI:txid5762)